Protein AF-A0AAU3NX14-F1 (afdb_monomer)

Sequence (126 aa):
MRGSGRGVARIGGGQFRCPQCGLPQDRVATLEHDWVLLEPGMRVPAHLVPAEHRWIELSDGRVGMYGVCPVDGTQRCRIEHRLACAGQRRPDLWPWLTTLRDENKRMARRQEPAPPPGGDPLPDVG

pLDDT: mean 82.57, std 16.07, range [32.03, 96.19]

Mean predicted aligned error: 10.08 Å

Foldseek 3Di:
DDDPDPDDPQPWWDWDADPQLRDIWIWAAAPVGHTATFDPPDWAFQVQDAQQFFFFQDPSRHTYRGNDDDDDRPTIGTGGVQLLDLRDDDDDPHDCSVVSSVVSNVVSVVPPDDDDPDPDPDDDDD

Structure (mmCIF, N/CA/C/O backbone):
data_AF-A0AAU3NX14-F1
#
_entry.id   AF-A0AAU3NX14-F1
#
loop_
_atom_site.group_PDB
_atom_site.id
_atom_site.type_symbol
_atom_site.label_atom_id
_atom_site.label_alt_id
_atom_site.label_comp_id
_atom_site.label_asym_id
_atom_site.label_entity_id
_atom_site.label_seq_id
_atom_site.pdbx_PDB_ins_code
_atom_site.Cartn_x
_atom_site.Cartn_y
_atom_site.Cartn_z
_atom_site.occupancy
_atom_site.B_iso_or_equiv
_atom_site.auth_seq_id
_atom_site.auth_comp_id
_atom_site.auth_asym_id
_atom_site.auth_atom_id
_atom_site.pdbx_PDB_model_num
ATOM 1 N N . MET A 1 1 ? -29.144 -25.496 -14.526 1.00 34.44 1 MET A N 1
ATOM 2 C CA . MET A 1 1 ? -27.764 -26.012 -14.402 1.00 34.44 1 MET A CA 1
ATOM 3 C C . MET A 1 1 ? -26.915 -24.980 -13.661 1.00 34.44 1 MET A C 1
ATOM 5 O O . MET A 1 1 ? -26.839 -23.851 -14.122 1.00 34.44 1 MET A O 1
ATOM 9 N N . ARG A 1 2 ? -26.350 -25.309 -12.489 1.00 35.09 2 ARG A N 1
ATOM 10 C CA . ARG A 1 2 ? -25.455 -24.414 -11.728 1.00 35.09 2 ARG A CA 1
ATOM 11 C C . ARG A 1 2 ? -24.012 -24.693 -12.153 1.00 35.09 2 ARG A C 1
ATOM 13 O O . ARG A 1 2 ? -23.502 -25.776 -11.890 1.00 35.09 2 ARG A O 1
ATOM 20 N N . GLY A 1 3 ? -23.378 -23.740 -12.828 1.00 32.03 3 GLY A N 1
ATOM 21 C CA . GLY A 1 3 ? -21.951 -23.791 -13.135 1.00 32.03 3 GLY A CA 1
ATOM 22 C C . GLY A 1 3 ? -21.137 -23.329 -11.930 1.00 32.03 3 GLY A C 1
ATOM 23 O O . GLY A 1 3 ? -20.923 -22.134 -11.753 1.00 32.03 3 GLY A O 1
ATOM 24 N N . SER A 1 4 ? -20.695 -24.267 -11.093 1.00 41.47 4 SER A N 1
ATOM 25 C CA . SER A 1 4 ? -19.648 -24.021 -10.099 1.00 41.47 4 SER A CA 1
ATOM 26 C C . SER A 1 4 ? -18.308 -23.871 -10.820 1.00 41.47 4 SER A C 1
ATOM 28 O O . SER A 1 4 ? -17.600 -24.851 -11.045 1.00 41.47 4 SER A O 1
ATOM 30 N N . GLY A 1 5 ? -17.958 -22.642 -11.199 1.00 34.00 5 GLY A N 1
ATOM 31 C CA . GLY A 1 5 ? -16.597 -22.314 -11.608 1.00 34.00 5 GLY A CA 1
ATOM 32 C C . GLY A 1 5 ? -15.666 -22.484 -10.411 1.00 34.00 5 GLY A C 1
ATOM 33 O O . GLY A 1 5 ? -15.667 -21.652 -9.505 1.00 34.00 5 GLY A O 1
ATOM 34 N N . ARG A 1 6 ? -14.890 -23.575 -10.381 1.00 40.72 6 ARG A N 1
ATOM 35 C CA . ARG A 1 6 ? -13.743 -23.715 -9.475 1.00 40.72 6 ARG A CA 1
ATOM 36 C C . ARG A 1 6 ? -12.738 -22.624 -9.835 1.00 40.72 6 ARG A C 1
ATOM 38 O O . ARG A 1 6 ? -11.942 -22.789 -10.752 1.00 40.72 6 ARG A O 1
ATOM 45 N N . GLY A 1 7 ? -12.809 -21.495 -9.135 1.00 37.62 7 GLY A N 1
ATOM 46 C CA . GLY A 1 7 ? -11.733 -20.517 -9.134 1.00 37.62 7 GLY A CA 1
ATOM 47 C C . GLY A 1 7 ? -10.486 -21.186 -8.573 1.00 37.62 7 GLY A C 1
ATOM 48 O O . GLY A 1 7 ? -10.540 -21.788 -7.501 1.00 37.62 7 GLY A O 1
ATOM 49 N N . VAL A 1 8 ? -9.388 -21.120 -9.323 1.00 44.59 8 VAL A N 1
ATOM 50 C CA . VAL A 1 8 ? -8.054 -21.502 -8.855 1.00 44.59 8 VAL A CA 1
ATOM 51 C C . VAL A 1 8 ? -7.841 -20.828 -7.501 1.00 44.59 8 VAL A C 1
ATOM 53 O O . VAL A 1 8 ? -7.919 -19.601 -7.404 1.00 44.59 8 VAL A O 1
ATOM 56 N N . ALA A 1 9 ? -7.666 -21.625 -6.447 1.00 46.97 9 ALA A N 1
ATOM 57 C CA . ALA A 1 9 ? -7.417 -21.107 -5.112 1.00 46.97 9 ALA A CA 1
ATOM 58 C C . ALA A 1 9 ? -6.128 -20.279 -5.170 1.00 46.97 9 ALA A C 1
ATOM 60 O O . ALA A 1 9 ? -5.044 -20.830 -5.352 1.00 46.97 9 ALA A O 1
ATOM 61 N N . ARG A 1 10 ? -6.256 -18.949 -5.093 1.00 53.66 10 ARG A N 1
ATOM 62 C CA . ARG A 1 10 ? -5.109 -18.039 -5.060 1.00 53.66 10 ARG A CA 1
ATOM 63 C C . ARG A 1 10 ? -4.292 -18.377 -3.820 1.00 53.66 10 ARG A C 1
ATOM 65 O O . ARG A 1 10 ? -4.790 -18.278 -2.699 1.00 53.66 10 ARG A O 1
ATOM 72 N N . ILE A 1 11 ? -3.065 -18.831 -4.035 1.00 52.91 11 ILE A N 1
ATOM 73 C CA . ILE A 1 11 ? -2.156 -19.222 -2.966 1.00 52.91 11 ILE A CA 1
ATOM 74 C C . ILE A 1 11 ? -1.708 -17.933 -2.268 1.00 52.91 11 ILE A C 1
ATOM 76 O O . ILE A 1 11 ? -0.981 -17.136 -2.846 1.00 52.91 11 ILE A O 1
ATOM 80 N N . GLY A 1 12 ? -2.150 -17.718 -1.025 1.00 53.09 12 GLY A N 1
ATOM 81 C CA . GLY A 1 12 ? -1.479 -16.775 -0.123 1.00 53.09 12 GLY A CA 1
ATOM 82 C C . GLY A 1 12 ? -2.142 -15.414 0.116 1.00 53.09 12 GLY A C 1
ATOM 83 O O . GLY A 1 12 ? -1.433 -14.447 0.378 1.00 53.09 12 GLY A O 1
ATOM 84 N N . GLY A 1 13 ? -3.471 -15.313 0.069 1.00 63.91 13 GLY A N 1
ATOM 85 C CA . GLY A 1 13 ? -4.192 -14.109 0.504 1.00 63.91 13 GLY A CA 1
ATOM 86 C C . GLY A 1 13 ? -4.994 -14.340 1.785 1.00 63.91 13 GLY A C 1
ATOM 87 O O . GLY A 1 13 ? -5.791 -15.274 1.836 1.00 63.91 13 GLY A O 1
ATOM 88 N N . GLY A 1 14 ? -4.826 -13.489 2.800 1.00 78.69 14 GLY A N 1
ATOM 89 C CA . GLY A 1 14 ? -5.687 -13.455 3.991 1.00 78.69 14 GLY A CA 1
ATOM 90 C C . GLY A 1 14 ? -5.946 -12.023 4.453 1.00 78.69 14 GLY A C 1
ATOM 91 O O . GLY A 1 14 ? -5.098 -11.161 4.249 1.00 78.69 14 GLY A O 1
ATOM 92 N N . GLN A 1 15 ? -7.100 -11.751 5.067 1.00 84.12 15 GLN A N 1
ATOM 93 C CA . GLN A 1 15 ? -7.384 -10.433 5.645 1.00 84.12 15 GLN A CA 1
ATOM 94 C C . GLN A 1 15 ? -7.062 -10.407 7.137 1.00 84.12 15 GLN A C 1
ATOM 96 O O . GLN A 1 15 ? -7.466 -11.297 7.884 1.00 84.12 15 GLN A O 1
ATOM 101 N N . PHE A 1 16 ? -6.359 -9.363 7.567 1.00 90.31 16 PHE A N 1
ATOM 102 C CA . PHE A 1 16 ? -6.013 -9.103 8.964 1.00 90.31 16 PHE A CA 1
ATOM 103 C C . PHE A 1 16 ? -6.526 -7.730 9.372 1.00 90.31 16 PHE A C 1
ATOM 105 O O . PHE A 1 16 ? -6.508 -6.804 8.569 1.00 90.31 16 PHE A O 1
ATOM 112 N N . ARG A 1 17 ? -6.967 -7.565 10.622 1.00 94.00 17 ARG A N 1
ATOM 113 C CA . ARG A 1 17 ? -7.304 -6.232 11.134 1.00 94.00 17 ARG A CA 1
ATOM 114 C C . ARG A 1 17 ? -6.051 -5.510 11.607 1.00 94.00 17 ARG A C 1
ATOM 116 O O . ARG A 1 17 ? -5.221 -6.072 12.317 1.00 94.00 17 ARG A O 1
ATOM 123 N N . CYS A 1 18 ? -5.950 -4.241 11.238 1.00 95.00 18 CYS A N 1
ATOM 124 C CA . CYS A 1 18 ? -4.920 -3.341 11.710 1.00 95.00 18 CYS A CA 1
ATOM 125 C C . CYS A 1 18 ? -5.029 -3.160 13.225 1.00 95.00 18 CYS A C 1
ATOM 127 O O . CYS A 1 18 ? -6.065 -2.679 13.684 1.00 95.00 18 CYS A O 1
ATOM 129 N N . PRO A 1 19 ? -3.973 -3.418 14.011 1.00 93.44 19 PRO A N 1
ATOM 130 C CA . PRO A 1 19 ? -4.021 -3.170 15.450 1.00 93.44 19 PRO A CA 1
ATOM 131 C C . PRO A 1 19 ? -4.082 -1.675 15.794 1.00 93.44 19 PRO A C 1
ATOM 133 O O . PRO A 1 19 ? -4.378 -1.323 16.926 1.00 93.44 19 PRO A O 1
ATOM 136 N N . GLN A 1 20 ? -3.772 -0.789 14.841 1.00 94.06 20 GLN A N 1
ATOM 137 C CA . GLN A 1 20 ? -3.718 0.658 15.069 1.00 94.06 20 GLN A CA 1
ATOM 138 C C . GLN A 1 20 ? -5.008 1.381 14.664 1.00 94.06 20 GLN A C 1
ATOM 140 O O . GLN A 1 20 ? -5.397 2.336 15.322 1.00 94.06 20 GLN A O 1
ATOM 145 N N . CYS A 1 21 ? -5.664 0.970 13.573 1.00 94.12 21 CYS A N 1
ATOM 146 C CA . CYS A 1 21 ? -6.888 1.626 13.087 1.00 94.12 21 CYS A CA 1
ATOM 147 C C . CYS A 1 21 ? -8.101 0.694 12.970 1.00 94.12 21 CYS A C 1
ATOM 149 O O . CYS A 1 21 ? -9.158 1.134 12.534 1.00 94.12 21 CYS A O 1
ATOM 151 N N . GLY A 1 22 ? -7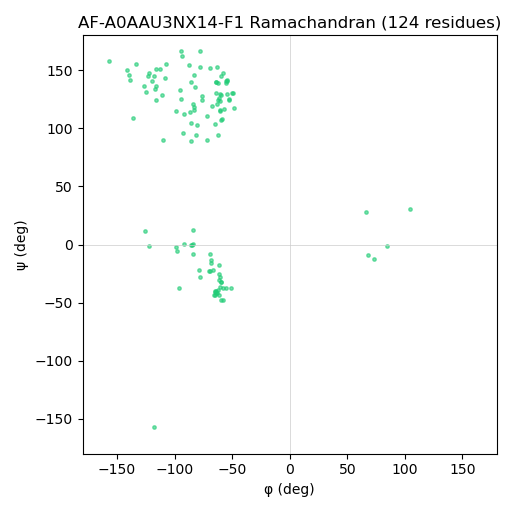.957 -0.595 13.287 1.00 93.81 22 GLY A N 1
ATOM 152 C CA . GLY A 1 22 ? -9.033 -1.587 13.223 1.00 93.81 22 GLY A CA 1
ATOM 153 C C . GLY A 1 22 ? -9.457 -2.021 11.814 1.00 93.81 22 GLY A C 1
ATOM 154 O O . GLY A 1 22 ? -10.156 -3.028 11.688 1.00 93.81 22 GLY A O 1
ATOM 155 N N . LEU A 1 23 ? -9.034 -1.318 10.758 1.00 95.00 23 LEU A N 1
ATOM 156 C CA . LEU A 1 23 ? -9.400 -1.619 9.369 1.00 95.00 23 LEU A CA 1
ATOM 157 C C . LEU A 1 23 ? -8.778 -2.924 8.852 1.00 95.00 23 LEU A C 1
ATOM 159 O O . LEU A 1 23 ? -7.693 -3.296 9.305 1.00 95.00 23 LEU A O 1
ATOM 163 N N . PRO A 1 24 ? -9.425 -3.614 7.894 1.00 94.69 24 PRO A N 1
ATOM 164 C CA . PRO A 1 24 ? -8.827 -4.765 7.227 1.00 94.69 24 PRO A CA 1
ATOM 165 C C . PRO A 1 24 ? -7.567 -4.380 6.435 1.00 94.69 24 PRO A C 1
ATOM 167 O O . PRO A 1 24 ? -7.425 -3.254 5.965 1.00 94.69 24 PRO A O 1
ATOM 170 N N . GLN A 1 25 ? -6.671 -5.347 6.273 1.00 95.38 25 GLN A N 1
ATOM 171 C CA . GLN A 1 25 ? -5.453 -5.299 5.469 1.00 95.38 25 GLN A CA 1
ATOM 172 C C . GLN A 1 25 ? -5.302 -6.627 4.733 1.00 95.38 25 GLN A C 1
ATOM 174 O O . GLN A 1 25 ? -5.555 -7.683 5.317 1.00 95.38 25 GLN A O 1
ATOM 179 N N . ASP A 1 26 ? -4.847 -6.585 3.487 1.00 94.94 26 ASP A N 1
ATOM 180 C CA . ASP A 1 26 ? -4.574 -7.783 2.702 1.00 94.94 26 ASP A CA 1
ATOM 181 C C . ASP A 1 26 ? -3.147 -8.265 2.984 1.00 94.94 26 ASP A C 1
ATOM 183 O O . ASP A 1 26 ? -2.178 -7.593 2.636 1.00 94.94 26 ASP A O 1
ATOM 187 N N . ARG A 1 27 ? -3.001 -9.442 3.593 1.00 94.62 27 ARG A N 1
ATOM 188 C CA . ARG A 1 27 ? -1.722 -10.150 3.705 1.00 94.62 27 ARG A CA 1
ATOM 189 C C . ARG A 1 27 ? -1.477 -10.922 2.419 1.00 94.62 27 ARG A C 1
ATOM 191 O O . ARG A 1 27 ? -2.233 -11.847 2.124 1.00 94.62 27 ARG A O 1
ATOM 198 N N . VAL A 1 28 ? -0.428 -10.553 1.690 1.00 93.81 28 VAL A N 1
ATOM 199 C CA . VAL A 1 28 ? -0.096 -11.120 0.376 1.00 93.81 28 VAL A CA 1
ATOM 200 C C . VAL A 1 28 ? 1.345 -11.620 0.367 1.00 93.81 28 VAL A C 1
ATOM 202 O O . VAL A 1 28 ? 2.230 -10.945 0.890 1.00 93.81 28 VAL A O 1
ATOM 205 N N . ALA A 1 29 ? 1.572 -12.807 -0.199 1.00 93.75 29 ALA A N 1
ATOM 206 C CA . ALA A 1 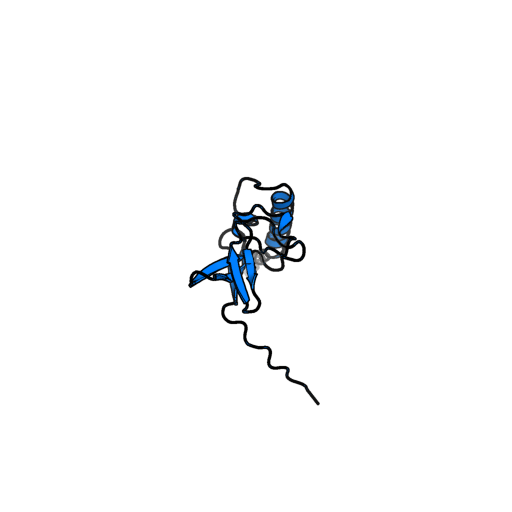29 ? 2.904 -13.401 -0.331 1.00 93.75 29 ALA A CA 1
ATOM 207 C C . ALA A 1 29 ? 3.808 -12.566 -1.248 1.00 93.75 29 ALA A C 1
ATOM 209 O O . ALA A 1 29 ? 3.365 -12.108 -2.303 1.00 93.75 29 ALA A O 1
ATOM 210 N N . THR A 1 30 ? 5.080 -12.418 -0.882 1.00 92.62 30 THR A N 1
ATOM 211 C CA . THR A 1 30 ? 6.093 -11.766 -1.720 1.00 92.62 30 THR A CA 1
ATOM 212 C C . THR A 1 30 ? 6.856 -12.783 -2.577 1.00 92.62 30 THR A C 1
ATOM 214 O O . THR A 1 30 ? 6.857 -13.986 -2.301 1.00 92.62 30 THR A O 1
ATOM 217 N N . LEU A 1 31 ? 7.535 -12.316 -3.630 1.00 90.12 31 LEU A N 1
ATOM 218 C CA . LEU A 1 31 ? 8.470 -13.147 -4.408 1.00 90.12 31 LEU A CA 1
ATOM 219 C C . LEU A 1 31 ? 9.641 -13.690 -3.573 1.00 90.12 31 LEU A C 1
ATOM 221 O O . LEU A 1 31 ? 10.168 -14.757 -3.873 1.00 90.12 31 LEU A O 1
ATOM 225 N N . GLU A 1 32 ? 10.017 -12.972 -2.518 1.00 84.69 32 GLU A N 1
ATOM 226 C CA . GLU A 1 32 ? 11.142 -13.283 -1.629 1.00 84.69 32 GLU A CA 1
ATOM 227 C C . GLU A 1 32 ? 10.769 -14.291 -0.523 1.00 84.69 32 GLU A C 1
ATOM 229 O O . GLU A 1 32 ? 11.549 -14.518 0.393 1.00 84.69 32 GLU A O 1
ATOM 234 N N . HIS A 1 33 ? 9.608 -14.948 -0.642 1.00 71.44 33 HIS A N 1
ATOM 235 C CA . HIS A 1 33 ? 9.073 -15.938 0.305 1.00 71.44 33 HIS A CA 1
ATOM 236 C C . HIS A 1 33 ? 8.695 -15.380 1.693 1.00 71.44 33 HIS A C 1
ATOM 238 O O . HIS A 1 33 ? 8.669 -16.128 2.670 1.00 71.44 33 HIS A O 1
ATOM 244 N N . ASP A 1 34 ? 8.323 -14.099 1.775 1.00 88.69 34 ASP A N 1
ATOM 245 C CA . ASP A 1 34 ? 7.715 -13.478 2.962 1.00 88.69 34 ASP A CA 1
ATOM 246 C C . ASP A 1 34 ? 6.291 -12.967 2.642 1.00 88.69 34 ASP A C 1
ATOM 248 O O . ASP A 1 34 ? 5.629 -13.457 1.720 1.00 88.69 34 ASP A O 1
ATOM 252 N N . TRP A 1 35 ? 5.786 -12.003 3.414 1.00 92.44 35 TRP A N 1
ATOM 253 C CA . TRP A 1 35 ? 4.453 -11.432 3.300 1.00 92.44 35 TRP A CA 1
ATOM 254 C C . TRP A 1 35 ? 4.490 -9.924 3.514 1.00 92.44 35 TRP A C 1
ATOM 256 O O . TRP A 1 35 ? 5.213 -9.412 4.363 1.00 92.44 35 TRP A O 1
ATOM 266 N N . VAL A 1 36 ? 3.618 -9.212 2.809 1.00 93.88 36 VAL A N 1
ATOM 267 C CA . VAL A 1 36 ? 3.385 -7.780 3.015 1.00 93.88 36 VAL A CA 1
ATOM 268 C C . VAL A 1 36 ? 1.915 -7.528 3.330 1.00 93.88 36 VAL A C 1
ATOM 270 O O . VAL A 1 36 ? 1.031 -8.248 2.859 1.00 93.88 36 VAL A O 1
ATOM 273 N N . LEU A 1 37 ? 1.654 -6.511 4.154 1.00 95.56 37 LEU A N 1
ATOM 274 C CA . LEU A 1 37 ? 0.305 -6.059 4.481 1.00 95.56 37 LEU A CA 1
ATOM 275 C C . LEU A 1 37 ? -0.068 -4.843 3.629 1.00 95.56 37 LEU A C 1
ATOM 277 O O . LEU A 1 37 ? 0.521 -3.764 3.751 1.00 95.56 37 LEU A O 1
ATOM 281 N N . LEU A 1 38 ? -1.060 -5.022 2.767 1.00 96.19 38 LEU A N 1
ATOM 282 C CA . LEU A 1 38 ? -1.459 -4.070 1.739 1.00 96.19 38 LEU A CA 1
ATOM 283 C C . LEU A 1 38 ? -2.846 -3.491 2.017 1.00 96.19 38 LEU A C 1
ATOM 285 O O . LEU A 1 38 ? -3.708 -4.134 2.613 1.00 96.19 38 LEU A O 1
ATOM 289 N N . GLU A 1 39 ? -3.059 -2.267 1.551 1.00 95.94 39 GLU A N 1
ATOM 290 C CA . GLU A 1 39 ? -4.342 -1.583 1.590 1.00 95.94 39 GLU A CA 1
ATOM 291 C C . GLU A 1 39 ? -5.375 -2.339 0.732 1.00 95.94 39 GLU A C 1
ATOM 293 O O . GLU A 1 39 ? -5.163 -2.520 -0.481 1.00 95.94 39 GLU A O 1
ATOM 298 N N . PRO A 1 40 ? -6.500 -2.786 1.318 1.00 93.81 40 PRO A N 1
ATOM 299 C CA . PRO A 1 40 ? -7.508 -3.524 0.577 1.00 93.81 40 PRO A CA 1
ATOM 300 C C . PRO A 1 40 ? -8.133 -2.704 -0.544 1.00 93.81 40 PRO A C 1
ATOM 302 O O . PRO A 1 40 ? -8.407 -1.518 -0.400 1.00 93.81 40 PRO A O 1
ATOM 305 N N . GLY A 1 41 ? -8.349 -3.336 -1.699 1.00 89.19 41 GLY A N 1
ATOM 306 C CA . GLY A 1 41 ? -9.038 -2.711 -2.837 1.00 89.19 41 GLY A CA 1
ATOM 307 C C . GLY A 1 41 ? -8.287 -1.566 -3.535 1.00 89.19 41 GLY A C 1
ATOM 308 O O . GLY A 1 41 ? -8.693 -1.160 -4.622 1.00 89.19 41 GLY A O 1
ATOM 309 N N . MET A 1 42 ? -7.173 -1.078 -2.983 1.00 91.12 42 MET A N 1
ATOM 310 C CA . MET A 1 42 ? -6.409 0.006 -3.590 1.00 91.12 42 MET A CA 1
ATOM 311 C C . MET A 1 42 ? -5.437 -0.519 -4.655 1.00 91.12 42 MET A C 1
ATOM 313 O O . MET A 1 42 ? -4.563 -1.348 -4.378 1.00 91.12 42 MET A O 1
ATOM 317 N N . ARG A 1 43 ? -5.598 -0.028 -5.889 1.00 92.81 43 ARG A N 1
ATOM 318 C CA . ARG A 1 43 ? -4.730 -0.295 -7.046 1.00 92.81 43 ARG A CA 1
ATOM 319 C C . ARG A 1 43 ? -4.465 1.008 -7.800 1.00 92.81 43 ARG A C 1
ATOM 321 O O . ARG A 1 43 ? -5.361 1.543 -8.449 1.00 92.81 43 ARG A O 1
ATOM 328 N N . VAL A 1 44 ? -3.242 1.519 -7.718 1.00 91.94 44 VAL A N 1
ATOM 329 C CA . VAL A 1 44 ? -2.843 2.827 -8.268 1.00 91.94 44 VAL A CA 1
ATOM 330 C C . VAL A 1 44 ? -1.957 2.614 -9.499 1.00 91.94 44 VAL A C 1
ATOM 332 O O . VAL A 1 44 ? -1.173 1.669 -9.496 1.00 91.94 44 VAL A O 1
ATOM 335 N N . PRO A 1 45 ? -2.045 3.432 -10.566 1.00 91.81 45 PRO A N 1
ATOM 336 C CA . PRO A 1 45 ? -1.045 3.409 -11.634 1.00 91.81 45 PRO A CA 1
ATOM 337 C C . PRO A 1 45 ? 0.383 3.466 -11.079 1.00 91.81 45 PRO A C 1
ATOM 339 O O . PRO A 1 45 ? 0.696 4.330 -10.258 1.00 91.81 45 PRO A O 1
ATOM 342 N N . ALA A 1 46 ? 1.253 2.560 -11.527 1.00 90.94 46 ALA A N 1
ATOM 343 C CA . ALA A 1 46 ? 2.575 2.392 -10.927 1.00 90.94 46 ALA A CA 1
ATOM 344 C C . ALA A 1 46 ? 3.460 3.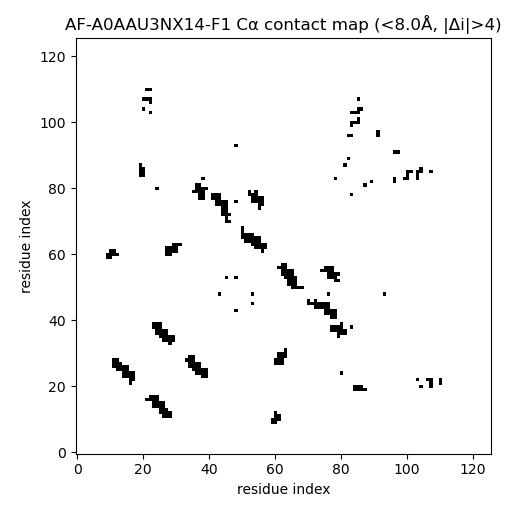648 -11.015 1.00 90.94 46 ALA A C 1
ATOM 346 O O . ALA A 1 46 ? 4.241 3.922 -10.106 1.00 90.94 46 ALA A O 1
ATOM 347 N N . HIS A 1 47 ? 3.286 4.455 -12.064 1.00 87.94 47 HIS A N 1
ATOM 348 C CA . HIS A 1 47 ? 4.028 5.702 -12.265 1.00 87.94 47 HIS A CA 1
ATOM 349 C C . HIS A 1 47 ? 3.679 6.813 -11.254 1.00 87.94 47 HIS A C 1
ATOM 351 O O . HIS A 1 47 ? 4.409 7.794 -11.167 1.00 87.94 47 HIS A O 1
ATOM 357 N N . LEU A 1 48 ? 2.591 6.673 -10.485 1.00 88.44 48 LEU A N 1
ATOM 358 C CA . LEU A 1 48 ? 2.203 7.613 -9.421 1.00 88.44 48 LEU A CA 1
ATOM 359 C C . LEU A 1 48 ? 2.754 7.224 -8.042 1.00 88.44 48 LEU A C 1
ATOM 361 O O . LEU A 1 48 ? 2.460 7.897 -7.053 1.00 88.44 48 LEU A O 1
ATOM 365 N N . VAL A 1 49 ? 3.501 6.120 -7.967 1.00 89.81 49 VAL A N 1
ATOM 366 C CA . VAL A 1 49 ? 4.081 5.581 -6.735 1.00 89.81 49 VAL A CA 1
ATOM 367 C C . VAL A 1 49 ? 5.612 5.624 -6.860 1.00 89.81 49 VAL A C 1
ATOM 369 O O . VAL A 1 49 ? 6.139 5.224 -7.906 1.00 89.81 49 VAL A O 1
ATOM 372 N N . PRO A 1 50 ? 6.354 6.092 -5.842 1.00 88.94 50 PRO A N 1
ATOM 373 C CA . PRO A 1 50 ? 7.814 5.989 -5.809 1.00 88.94 50 PRO A CA 1
ATOM 374 C C . PRO A 1 50 ? 8.279 4.537 -5.903 1.00 88.94 50 PRO A C 1
ATOM 376 O O . PRO A 1 50 ? 7.585 3.638 -5.429 1.00 88.94 50 PRO A O 1
ATOM 379 N N . ALA A 1 51 ? 9.436 4.314 -6.525 1.00 88.62 51 ALA A N 1
ATOM 380 C CA . ALA A 1 51 ? 9.943 2.988 -6.876 1.00 88.62 51 ALA A CA 1
ATOM 381 C C . ALA A 1 51 ? 10.045 2.044 -5.663 1.00 88.62 51 ALA A C 1
ATOM 383 O O . ALA A 1 51 ? 9.673 0.875 -5.740 1.00 88.62 51 ALA A O 1
ATOM 384 N N . GLU A 1 52 ? 10.436 2.589 -4.516 1.00 87.88 5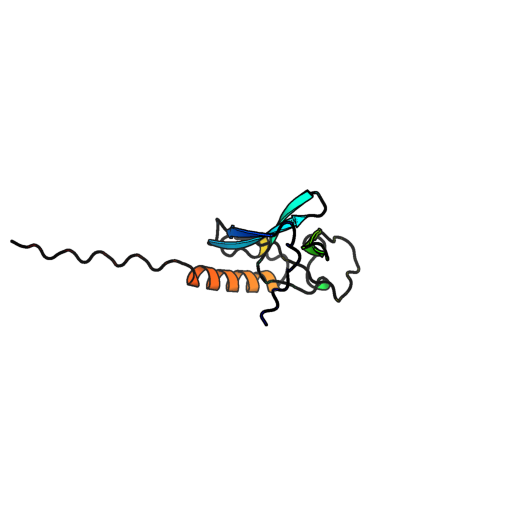2 GLU A N 1
ATOM 385 C CA . GLU A 1 52 ? 10.635 1.906 -3.236 1.00 87.88 52 GLU A CA 1
ATOM 386 C C . GLU A 1 52 ? 9.323 1.413 -2.600 1.00 87.88 52 GLU A C 1
ATOM 388 O O . GLU A 1 52 ? 9.343 0.695 -1.605 1.00 87.88 52 GLU A O 1
ATOM 393 N N . HIS A 1 53 ? 8.172 1.797 -3.160 1.00 90.69 53 HIS A N 1
ATOM 394 C CA . HIS A 1 53 ? 6.844 1.463 -2.642 1.00 90.69 53 HIS A CA 1
ATOM 395 C C . HIS A 1 53 ? 5.939 0.789 -3.683 1.00 90.69 53 HIS A C 1
ATOM 397 O O . HIS A 1 53 ? 4.728 0.662 -3.474 1.00 90.69 53 HIS A O 1
ATOM 403 N N . ARG A 1 54 ? 6.496 0.362 -4.824 1.00 92.31 54 ARG A N 1
ATOM 404 C CA . ARG A 1 54 ? 5.734 -0.265 -5.913 1.00 92.31 54 ARG A CA 1
ATOM 405 C C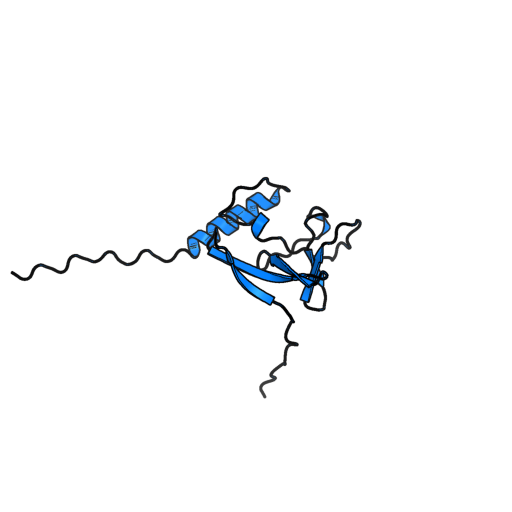 . ARG A 1 54 ? 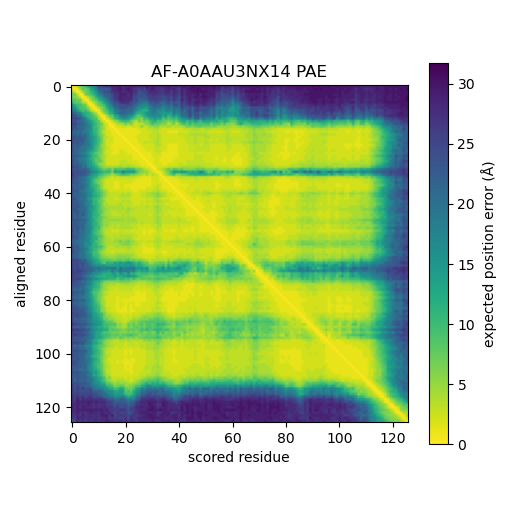5.561 -1.759 -5.696 1.00 92.31 54 ARG A C 1
ATOM 407 O O . ARG A 1 54 ? 6.347 -2.553 -6.203 1.00 92.31 54 ARG A O 1
ATOM 414 N N . TRP A 1 55 ? 4.496 -2.153 -5.012 1.00 94.25 55 TRP A N 1
ATOM 415 C CA . TRP A 1 55 ? 4.112 -3.562 -4.911 1.00 94.25 55 TRP A CA 1
ATOM 416 C C . TRP A 1 55 ? 3.250 -3.971 -6.108 1.00 94.25 55 TRP A C 1
ATOM 418 O O . TRP A 1 55 ? 2.076 -3.608 -6.177 1.00 94.25 55 TRP A O 1
ATOM 428 N N . ILE A 1 56 ? 3.811 -4.714 -7.062 1.00 92.56 56 ILE A N 1
ATOM 429 C CA . ILE A 1 56 ? 3.100 -5.173 -8.265 1.00 92.56 56 ILE A CA 1
ATOM 430 C C . ILE A 1 56 ? 2.550 -6.579 -8.039 1.00 92.56 56 ILE A C 1
ATOM 432 O O . ILE A 1 56 ? 3.303 -7.486 -7.698 1.00 92.56 56 ILE A O 1
ATOM 436 N N . GLU A 1 57 ? 1.242 -6.754 -8.238 1.00 91.00 57 GLU A N 1
ATOM 437 C CA . GLU A 1 57 ? 0.569 -8.059 -8.179 1.00 91.00 57 GLU A CA 1
ATOM 438 C C . GLU A 1 57 ? 0.863 -8.863 -9.453 1.00 91.00 57 GLU A C 1
ATOM 440 O O . GLU A 1 57 ? 0.687 -8.369 -10.569 1.00 91.00 57 GLU A O 1
ATOM 445 N N . LEU A 1 58 ? 1.326 -10.097 -9.279 1.00 88.88 58 LEU A N 1
ATOM 446 C CA . LEU A 1 58 ? 1.662 -11.032 -10.347 1.00 88.88 58 LEU A CA 1
ATOM 447 C C . LEU A 1 58 ? 0.481 -11.960 -10.646 1.00 88.88 58 LEU A C 1
ATOM 449 O O . LEU A 1 58 ? -0.473 -12.068 -9.874 1.00 88.88 58 LEU A O 1
ATOM 453 N N . SER A 1 59 ? 0.548 -12.670 -11.772 1.00 87.19 59 SER A N 1
ATOM 454 C CA . SER A 1 59 ? -0.518 -13.582 -12.211 1.00 87.19 59 SER A CA 1
ATOM 455 C C . SER A 1 59 ? -0.781 -14.741 -11.242 1.00 87.19 59 SER A C 1
ATOM 457 O O . SER A 1 59 ? -1.896 -15.258 -11.201 1.00 87.19 59 SER A O 1
ATOM 459 N N . ASP A 1 60 ? 0.215 -15.129 -10.445 1.00 87.06 60 ASP A N 1
ATOM 460 C CA . ASP A 1 60 ? 0.108 -16.166 -9.416 1.00 87.06 60 ASP A CA 1
ATOM 461 C C . ASP A 1 60 ? -0.446 -15.650 -8.072 1.00 87.06 60 ASP A C 1
ATOM 463 O O . ASP A 1 60 ? -0.623 -16.428 -7.134 1.00 87.06 60 ASP A O 1
ATOM 467 N N . GLY A 1 61 ? -0.766 -14.354 -7.985 1.00 87.38 61 GLY A N 1
ATOM 468 C CA . GLY A 1 61 ? -1.314 -13.703 -6.796 1.00 87.38 61 GLY A CA 1
ATOM 469 C C . GLY A 1 61 ? -0.270 -13.243 -5.777 1.00 87.38 61 GLY A C 1
ATOM 470 O O . GLY A 1 61 ? -0.652 -12.641 -4.773 1.00 87.38 61 GLY A O 1
ATOM 471 N N . ARG A 1 62 ? 1.027 -13.483 -6.017 1.00 92.00 62 ARG A N 1
ATOM 472 C CA . ARG A 1 62 ? 2.108 -12.893 -5.216 1.00 92.00 62 ARG A CA 1
ATOM 473 C C . ARG A 1 62 ? 2.342 -11.441 -5.611 1.00 92.00 62 ARG A C 1
ATOM 475 O O . ARG A 1 62 ? 1.889 -10.982 -6.658 1.00 92.00 62 ARG A O 1
ATOM 482 N N . VAL A 1 63 ? 3.090 -10.722 -4.785 1.00 92.44 63 VAL A N 1
ATOM 483 C CA . VAL A 1 63 ? 3.572 -9.377 -5.104 1.00 92.44 63 VAL A CA 1
ATOM 484 C C . VAL A 1 63 ? 5.094 -9.316 -5.158 1.00 92.44 63 VAL A C 1
ATOM 486 O O . VAL A 1 63 ? 5.794 -9.984 -4.400 1.00 92.44 63 VAL A O 1
ATOM 489 N N . GLY A 1 64 ? 5.614 -8.490 -6.058 1.00 91.94 64 GLY A N 1
ATOM 490 C CA . GLY A 1 64 ? 7.029 -8.124 -6.111 1.00 91.94 64 GLY A CA 1
ATOM 491 C C . GLY A 1 64 ? 7.197 -6.621 -5.933 1.00 91.94 64 GLY A C 1
ATO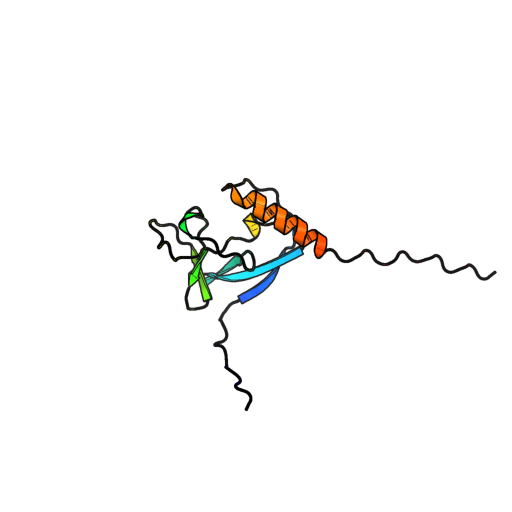M 492 O O . GLY A 1 64 ? 6.402 -5.849 -6.476 1.00 91.94 64 GLY A O 1
ATOM 493 N N . MET A 1 65 ? 8.221 -6.202 -5.189 1.00 90.06 65 MET A N 1
ATOM 494 C CA . MET A 1 65 ? 8.615 -4.796 -5.142 1.00 90.06 65 MET A CA 1
ATOM 495 C C . MET A 1 65 ? 9.361 -4.443 -6.432 1.00 90.06 65 MET A C 1
ATOM 497 O O . MET A 1 65 ? 10.347 -5.088 -6.784 1.00 90.06 65 MET A O 1
ATOM 501 N N . TYR A 1 66 ? 8.892 -3.424 -7.148 1.00 84.56 66 TYR A N 1
ATOM 502 C CA . TYR A 1 66 ? 9.457 -3.026 -8.435 1.00 84.56 66 TYR A CA 1
ATOM 503 C C . TYR A 1 66 ? 10.186 -1.680 -8.341 1.00 84.56 66 TYR A C 1
ATOM 505 O O . TYR A 1 66 ? 9.607 -0.614 -8.558 1.00 84.56 66 TYR A O 1
ATOM 513 N N . GLY A 1 67 ? 11.483 -1.751 -8.033 1.00 79.94 67 GLY A N 1
ATOM 514 C CA . GLY A 1 67 ? 12.344 -0.589 -7.788 1.00 79.94 67 GLY A CA 1
ATOM 515 C C . GLY A 1 67 ? 12.971 0.065 -9.028 1.00 79.94 67 GLY A C 1
ATOM 516 O O . GLY A 1 67 ? 13.711 1.033 -8.884 1.00 79.94 67 GLY A O 1
ATOM 517 N N . VAL A 1 68 ? 12.721 -0.440 -10.242 1.00 76.62 68 VAL A N 1
ATOM 518 C CA . VAL A 1 68 ? 13.364 0.062 -11.473 1.00 76.62 68 VAL A CA 1
ATOM 519 C C . VAL A 1 68 ? 12.393 0.854 -12.357 1.00 76.62 68 VAL A C 1
ATOM 521 O O . VAL A 1 68 ? 11.175 0.687 -12.284 1.00 76.62 68 VAL A O 1
ATOM 524 N N . CYS A 1 69 ? 12.933 1.746 -13.190 1.00 67.69 69 CYS A N 1
ATOM 525 C CA . CYS A 1 69 ? 12.187 2.523 -14.184 1.00 67.69 69 CYS A CA 1
ATOM 526 C C . CYS A 1 69 ? 12.644 2.162 -15.613 1.00 67.69 69 CYS A C 1
ATOM 528 O O . CYS A 1 69 ? 13.821 1.855 -15.797 1.00 67.69 69 CYS A O 1
ATOM 530 N N . PRO A 1 70 ? 11.762 2.271 -16.626 1.00 70.50 70 PRO A N 1
ATOM 531 C CA . PRO A 1 70 ? 10.349 2.627 -16.516 1.00 70.50 70 PRO A CA 1
ATOM 532 C C . PRO A 1 70 ? 9.489 1.451 -16.029 1.00 70.50 70 PRO A C 1
ATOM 534 O O . PRO A 1 70 ? 9.806 0.283 -16.244 1.00 70.50 70 PRO A O 1
ATOM 537 N N . VAL A 1 71 ? 8.382 1.785 -15.371 1.00 78.00 71 VAL A N 1
ATOM 538 C CA . VAL A 1 71 ? 7.258 0.858 -15.201 1.00 78.00 71 VAL A CA 1
ATOM 539 C C . VAL A 1 71 ? 6.389 0.921 -16.448 1.00 78.00 71 VAL A C 1
ATOM 541 O O . VAL A 1 71 ? 6.236 1.988 -17.046 1.00 78.00 71 VAL A O 1
ATOM 544 N N . ASP A 1 72 ? 5.802 -0.204 -16.833 1.00 81.94 72 ASP A N 1
ATOM 545 C CA . ASP A 1 72 ? 4.751 -0.213 -17.845 1.00 81.94 72 ASP A CA 1
ATOM 546 C C . ASP A 1 72 ? 3.542 0.577 -17.301 1.00 81.94 72 ASP A C 1
ATOM 548 O O . ASP A 1 72 ? 3.100 0.381 -16.167 1.00 81.94 72 ASP A O 1
ATOM 552 N N . GLY A 1 73 ? 3.011 1.510 -18.098 1.00 79.06 73 GLY A N 1
ATOM 553 C CA . GLY A 1 73 ? 1.892 2.376 -17.715 1.00 79.06 73 GLY A CA 1
ATOM 554 C C . GLY A 1 73 ? 0.597 1.622 -17.392 1.00 79.06 73 GLY A C 1
ATOM 555 O O . GLY A 1 73 ? -0.280 2.173 -16.721 1.00 79.06 73 GLY A O 1
ATOM 556 N N . THR A 1 74 ? 0.478 0.364 -17.824 1.00 87.69 74 THR A N 1
ATOM 557 C CA . THR A 1 74 ? -0.643 -0.516 -17.476 1.00 87.69 74 THR A CA 1
ATOM 558 C C . THR A 1 74 ? -0.514 -1.115 -16.073 1.00 87.69 74 THR A C 1
ATOM 560 O O . THR A 1 74 ? -1.535 -1.463 -15.466 1.00 87.69 74 THR A O 1
ATOM 563 N N . GLN A 1 75 ? 0.707 -1.179 -15.523 1.00 89.75 75 GLN A N 1
ATOM 564 C CA . GLN A 1 75 ? 0.978 -1.788 -14.225 1.00 89.75 75 GLN A CA 1
ATOM 565 C C . GLN A 1 75 ? 0.281 -1.031 -13.096 1.00 89.75 75 GLN A C 1
ATOM 567 O O . GLN A 1 75 ? 0.233 0.205 -13.043 1.00 89.75 75 GLN A O 1
ATOM 572 N N . ARG A 1 76 ? -0.257 -1.807 -12.155 1.00 91.88 76 ARG A N 1
ATOM 573 C CA . ARG A 1 76 ? -0.962 -1.303 -10.980 1.00 91.88 76 ARG A CA 1
ATOM 574 C C . ARG A 1 76 ? -0.209 -1.700 -9.721 1.00 91.88 76 ARG A C 1
ATOM 576 O O . ARG A 1 76 ? 0.023 -2.880 -9.481 1.00 91.88 76 ARG A O 1
ATOM 583 N N . CYS A 1 77 ? 0.128 -0.700 -8.919 1.00 93.38 77 CYS A N 1
ATOM 584 C CA . CYS A 1 77 ? 0.709 -0.865 -7.601 1.00 93.38 77 CYS A CA 1
ATOM 585 C C . CYS A 1 77 ? -0.371 -1.056 -6.546 1.00 93.38 77 CYS A C 1
ATOM 587 O O . CYS A 1 77 ? -1.392 -0.360 -6.518 1.00 93.38 77 CYS A O 1
ATOM 589 N N . ARG A 1 78 ? -0.083 -1.963 -5.627 1.00 95.44 78 ARG A N 1
ATOM 590 C CA . ARG A 1 78 ? -0.686 -2.060 -4.307 1.00 95.44 78 ARG A CA 1
ATOM 591 C C . ARG A 1 78 ? 0.109 -1.165 -3.358 1.00 95.44 7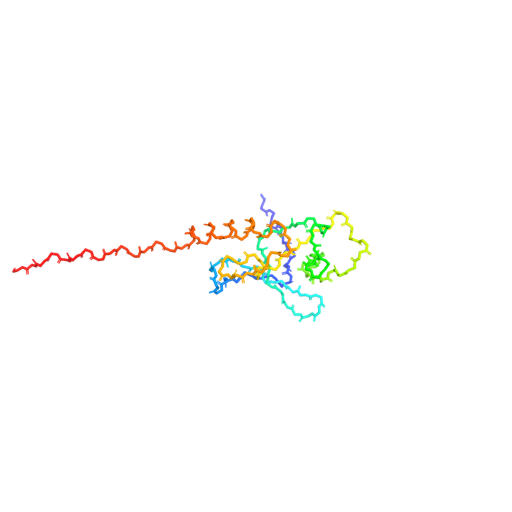8 ARG A C 1
ATOM 593 O O . ARG A 1 78 ? 1.281 -0.885 -3.597 1.00 95.44 78 ARG A O 1
ATOM 600 N N . ILE A 1 79 ? -0.537 -0.710 -2.295 1.00 94.75 79 ILE A N 1
ATOM 601 C CA . ILE A 1 79 ? 0.050 0.222 -1.329 1.00 94.75 79 ILE A CA 1
ATOM 602 C C . ILE A 1 79 ? 0.135 -0.482 0.010 1.00 94.75 79 ILE A C 1
ATOM 604 O O . ILE A 1 79 ? -0.823 -1.137 0.404 1.00 94.75 79 ILE A O 1
ATOM 608 N N . GLU A 1 80 ? 1.248 -0.351 0.721 1.00 95.00 80 GLU A N 1
ATOM 609 C CA . GLU A 1 80 ? 1.341 -0.861 2.088 1.00 95.00 80 GLU A CA 1
ATOM 610 C C . GLU A 1 80 ? 0.310 -0.182 2.985 1.00 95.00 80 GLU A C 1
ATOM 612 O O . GLU A 1 80 ? 0.265 1.049 3.075 1.00 95.00 80 GLU A O 1
ATOM 617 N N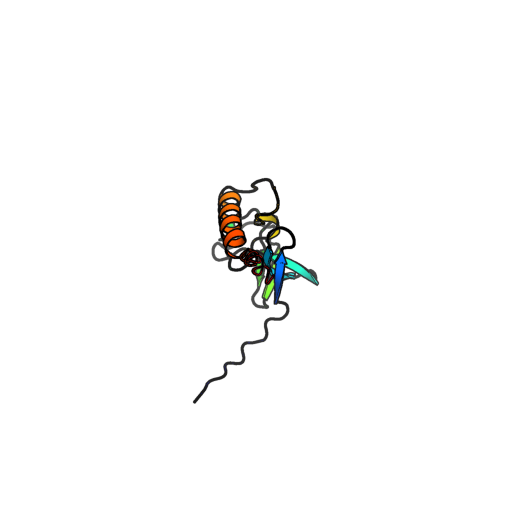 . HIS A 1 81 ? -0.463 -0.972 3.730 1.00 96.06 81 HIS A N 1
ATOM 618 C CA . HIS A 1 81 ? -1.442 -0.409 4.657 1.00 96.06 81 HIS A CA 1
ATOM 619 C C . HIS A 1 81 ? -0.764 0.474 5.710 1.00 96.06 81 HIS A C 1
ATOM 621 O O . HIS A 1 81 ? -1.306 1.491 6.128 1.00 96.06 81 HIS A O 1
ATOM 627 N N . ARG A 1 82 ? 0.473 0.150 6.108 1.00 93.69 82 ARG A N 1
ATOM 628 C CA . ARG A 1 82 ? 1.291 0.973 7.012 1.00 93.69 82 ARG A CA 1
ATOM 629 C C . ARG A 1 82 ? 1.377 2.435 6.558 1.00 93.69 82 ARG A C 1
ATOM 631 O O . ARG A 1 82 ? 1.365 3.317 7.414 1.00 93.69 82 ARG A O 1
ATOM 638 N N . LEU A 1 83 ? 1.448 2.694 5.250 1.00 93.94 83 LEU A N 1
ATOM 639 C CA . LEU A 1 83 ? 1.497 4.044 4.683 1.00 93.94 83 LEU A CA 1
ATOM 640 C C . LEU A 1 83 ? 0.128 4.722 4.649 1.00 93.94 83 LEU A C 1
ATOM 642 O O . LEU A 1 83 ? 0.083 5.945 4.720 1.00 93.94 83 LEU A O 1
ATOM 646 N N . ALA A 1 84 ? -0.958 3.957 4.564 1.00 94.62 84 ALA A N 1
ATOM 647 C CA . ALA A 1 84 ? -2.344 4.429 4.504 1.00 94.62 84 ALA A CA 1
ATOM 648 C C . ALA A 1 84 ? -3.075 4.387 5.865 1.00 94.62 84 ALA A C 1
ATOM 650 O O . ALA A 1 84 ? -4.236 4.783 5.978 1.00 94.62 84 ALA A O 1
ATOM 651 N N . CYS A 1 85 ? -2.409 3.898 6.911 1.00 94.94 85 CYS A N 1
ATOM 652 C CA . CYS A 1 85 ? -3.006 3.640 8.213 1.00 94.94 85 CYS A CA 1
ATOM 653 C C . CYS A 1 85 ? -3.419 4.941 8.914 1.00 94.94 85 CYS A C 1
ATOM 655 O O . CYS A 1 85 ? -2.574 5.749 9.296 1.00 94.94 85 CYS A O 1
ATOM 657 N N . ALA A 1 86 ? -4.716 5.087 9.194 1.00 92.38 86 ALA A N 1
ATOM 658 C CA . ALA A 1 86 ? -5.272 6.244 9.901 1.00 92.38 86 ALA A CA 1
ATOM 659 C C . ALA A 1 86 ? -4.827 6.366 11.373 1.00 92.38 86 ALA A C 1
ATOM 661 O O . ALA A 1 86 ? -4.870 7.452 11.943 1.00 92.38 86 ALA A O 1
ATOM 662 N N . GLY A 1 87 ? -4.400 5.258 11.989 1.00 91.44 87 GLY A N 1
ATOM 663 C CA . GLY A 1 87 ? -3.923 5.214 13.377 1.00 91.44 87 GLY A CA 1
ATOM 664 C C . GLY A 1 87 ? -2.437 5.546 13.545 1.00 91.44 87 GLY A C 1
ATOM 665 O O . GLY A 1 87 ? -1.933 5.509 14.659 1.00 91.44 87 GLY A O 1
ATOM 666 N N . GLN A 1 88 ? -1.708 5.838 12.460 1.00 88.06 88 GLN A N 1
ATOM 667 C CA . GLN A 1 88 ? -0.270 6.122 12.506 1.00 88.06 88 GLN A CA 1
ATOM 668 C C . GLN A 1 88 ? 0.038 7.473 11.863 1.00 88.06 88 GLN A C 1
ATOM 670 O O . GLN A 1 88 ? -0.358 7.741 10.731 1.00 88.06 88 GLN A O 1
ATOM 675 N N . ARG A 1 89 ? 0.819 8.310 12.554 1.00 83.12 89 ARG A N 1
ATOM 676 C CA . ARG A 1 89 ? 1.342 9.554 11.977 1.00 83.12 89 ARG A CA 1
ATOM 677 C C . ARG A 1 89 ? 2.605 9.244 11.177 1.00 83.12 89 ARG A C 1
ATOM 679 O O . ARG A 1 89 ? 3.585 8.757 11.734 1.00 83.12 89 ARG A O 1
ATOM 686 N N . ARG A 1 90 ? 2.582 9.511 9.873 1.00 82.38 90 ARG A N 1
ATOM 687 C CA . ARG A 1 90 ? 3.709 9.285 8.958 1.00 82.38 90 ARG A CA 1
ATOM 688 C C . ARG A 1 90 ? 3.930 10.502 8.070 1.00 82.38 90 ARG A C 1
ATOM 690 O O . ARG A 1 90 ? 2.979 11.251 7.851 1.00 82.38 90 ARG A O 1
ATOM 697 N N . PRO A 1 91 ? 5.154 10.703 7.558 1.00 83.69 91 PRO A N 1
ATOM 698 C CA . PRO A 1 91 ? 5.360 11.664 6.490 1.00 83.69 91 PRO A CA 1
ATOM 699 C C . PRO A 1 91 ? 4.514 11.274 5.274 1.00 83.69 91 PRO A C 1
ATOM 701 O O . PRO A 1 91 ? 4.300 10.088 4.981 1.00 83.69 91 PRO A O 1
ATOM 704 N N . ASP A 1 92 ? 4.018 12.289 4.581 1.00 82.19 92 ASP A N 1
ATOM 705 C CA . ASP A 1 92 ? 3.407 12.115 3.274 1.00 82.19 92 ASP A CA 1
ATOM 706 C C . ASP A 1 92 ? 4.518 12.027 2.242 1.00 82.19 92 ASP A C 1
ATOM 708 O O . ASP A 1 92 ? 5.148 13.014 1.880 1.00 82.19 92 ASP A O 1
ATOM 712 N N . LEU A 1 93 ? 4.779 10.797 1.809 1.00 85.00 93 LEU A N 1
ATOM 713 C CA . LEU A 1 93 ? 5.756 10.509 0.767 1.00 85.00 93 LEU A CA 1
ATOM 714 C C . LEU A 1 93 ? 5.282 11.016 -0.606 1.00 85.00 93 LEU A C 1
ATOM 716 O O . LEU A 1 93 ? 6.100 11.242 -1.491 1.00 85.00 93 LEU A O 1
ATOM 720 N N . TRP A 1 94 ? 3.968 11.197 -0.789 1.00 87.56 94 TRP A N 1
ATOM 721 C CA . TRP A 1 94 ? 3.366 11.794 -1.981 1.00 87.56 94 TRP A CA 1
ATOM 722 C C . TRP A 1 94 ? 1.973 12.381 -1.675 1.00 87.56 94 TRP A C 1
ATOM 724 O O . TRP A 1 94 ? 1.323 11.938 -0.721 1.00 87.56 94 TRP A O 1
ATOM 734 N N . PRO A 1 95 ? 1.477 13.342 -2.486 1.00 80.88 95 PRO A N 1
ATOM 735 C CA . PRO A 1 95 ? 0.327 14.179 -2.120 1.00 80.88 95 PRO A CA 1
ATOM 736 C C . PRO A 1 95 ? -0.979 13.430 -1.831 1.00 80.88 95 PRO A C 1
ATOM 738 O O . PRO A 1 95 ? -1.771 13.865 -1.003 1.00 80.88 95 PRO A O 1
ATOM 741 N N . TRP A 1 96 ? -1.227 12.300 -2.496 1.00 89.00 96 TRP A N 1
ATOM 742 C CA . TRP A 1 96 ? -2.489 11.575 -2.331 1.00 89.00 96 TRP A CA 1
ATOM 743 C C . TRP A 1 96 ? -2.520 10.629 -1.111 1.00 89.00 96 TRP A C 1
ATOM 745 O O . TRP A 1 96 ? -3.599 10.140 -0.771 1.00 89.00 96 TRP A O 1
ATOM 755 N N . LEU A 1 97 ? -1.398 10.392 -0.401 1.00 90.50 97 LEU A N 1
ATOM 756 C CA . LEU A 1 97 ? -1.420 9.591 0.841 1.00 90.50 97 LEU A CA 1
ATOM 757 C C . LEU A 1 97 ? -2.276 10.230 1.924 1.00 90.50 97 LEU A C 1
ATOM 759 O O . LEU A 1 97 ? -2.982 9.512 2.629 1.00 90.50 97 LEU A O 1
ATOM 763 N N . THR A 1 98 ? -2.230 11.556 2.050 1.00 90.00 98 THR A N 1
ATOM 764 C CA . THR A 1 98 ? -3.034 12.289 3.031 1.00 90.00 98 THR A CA 1
ATOM 765 C C . THR A 1 98 ? -4.515 12.005 2.808 1.00 90.00 98 THR A C 1
ATOM 767 O O . THR A 1 98 ? -5.219 11.600 3.728 1.00 90.00 98 THR A O 1
ATOM 770 N N . THR A 1 99 ? -4.963 12.102 1.553 1.00 91.81 99 THR A N 1
ATOM 771 C CA . THR A 1 99 ? -6.350 11.827 1.164 1.00 91.81 99 THR A CA 1
ATOM 772 C C . THR A 1 99 ? -6.752 10.387 1.468 1.00 91.81 99 THR A C 1
ATOM 774 O O . THR A 1 99 ? -7.829 10.154 2.014 1.00 91.81 99 THR A O 1
ATOM 777 N N . LEU A 1 100 ? -5.883 9.416 1.166 1.00 92.88 100 LEU A N 1
ATOM 778 C CA . LEU A 1 100 ? -6.148 8.011 1.475 1.00 92.88 100 LEU A CA 1
ATOM 779 C C . LEU A 1 100 ? -6.247 7.768 2.991 1.00 92.88 100 LEU A C 1
ATOM 781 O O . LEU A 1 100 ? -7.150 7.069 3.446 1.00 92.88 100 LEU A O 1
ATOM 785 N N . ARG A 1 101 ? -5.366 8.377 3.792 1.00 94.06 101 ARG A N 1
ATOM 786 C CA . ARG A 1 101 ? -5.422 8.280 5.260 1.00 94.06 101 ARG A CA 1
ATOM 787 C C . ARG A 1 101 ? -6.685 8.911 5.831 1.00 94.06 101 ARG A C 1
ATOM 789 O O . ARG A 1 101 ? -7.264 8.351 6.760 1.00 94.06 101 ARG A O 1
ATOM 796 N N . ASP A 1 102 ? -7.119 10.044 5.289 1.00 93.19 102 ASP A N 1
ATOM 797 C CA . ASP A 1 102 ? -8.350 10.709 5.716 1.00 93.19 102 ASP A CA 1
ATOM 798 C C . ASP A 1 102 ? -9.587 9.863 5.409 1.00 93.19 102 ASP A C 1
ATOM 800 O O . ASP A 1 102 ? -10.480 9.746 6.253 1.00 93.19 102 ASP A O 1
ATOM 804 N N . GLU A 1 103 ? -9.628 9.212 4.245 1.00 94.88 103 GLU A N 1
ATOM 805 C CA . GLU A 1 103 ? -10.711 8.285 3.922 1.00 94.88 103 GLU A CA 1
ATOM 806 C C . GLU A 1 103 ? -10.683 7.057 4.835 1.00 94.88 103 GLU A C 1
ATOM 808 O O . GLU A 1 103 ? -11.704 6.695 5.422 1.00 94.88 103 GLU A O 1
ATOM 813 N N . ASN A 1 104 ? -9.504 6.491 5.087 1.00 95.38 104 ASN A N 1
ATOM 814 C CA . ASN A 1 104 ? -9.348 5.405 6.050 1.00 95.38 104 ASN A CA 1
ATOM 815 C C . ASN A 1 104 ? -9.770 5.820 7.463 1.00 95.38 104 ASN A C 1
ATOM 817 O O . ASN A 1 104 ? -10.404 5.047 8.176 1.00 95.38 104 ASN A O 1
ATOM 821 N N . LYS A 1 105 ? -9.513 7.062 7.874 1.00 95.12 105 LYS A N 1
ATOM 822 C CA . LYS A 1 105 ? -9.985 7.586 9.161 1.00 95.12 105 LYS A CA 1
ATOM 823 C C . LYS A 1 105 ? -11.510 7.626 9.220 1.00 95.12 105 LYS A C 1
ATOM 825 O O . LYS A 1 105 ? -12.087 7.260 10.241 1.00 95.12 105 LYS A O 1
ATOM 830 N N . ARG A 1 106 ? -12.175 8.041 8.139 1.00 94.69 106 ARG A N 1
ATOM 831 C CA . ARG A 1 106 ? -13.646 8.013 8.046 1.00 94.69 106 ARG A CA 1
ATOM 832 C C . ARG A 1 106 ? -14.179 6.584 8.084 1.00 94.69 106 ARG A C 1
ATOM 834 O O . ARG A 1 106 ? -15.143 6.324 8.798 1.00 94.69 106 ARG A O 1
ATOM 841 N N . MET A 1 107 ? -13.544 5.661 7.366 1.00 93.25 107 MET A N 1
ATOM 842 C CA . MET A 1 107 ? -13.930 4.249 7.357 1.00 93.25 107 MET A CA 1
ATOM 843 C C . MET A 1 107 ? -13.745 3.590 8.722 1.00 93.25 107 MET A C 1
ATOM 845 O O . MET A 1 107 ? -14.623 2.848 9.151 1.00 93.25 107 MET A O 1
ATOM 849 N N . ALA A 1 108 ? -12.652 3.893 9.426 1.00 93.00 108 ALA A N 1
ATOM 850 C CA . ALA A 1 108 ? -12.394 3.369 10.763 1.00 93.00 108 ALA A CA 1
ATOM 851 C C . ALA A 1 108 ? -13.508 3.788 11.727 1.00 93.00 108 ALA A C 1
ATOM 853 O O . ALA A 1 108 ? -14.107 2.931 12.365 1.00 93.00 108 ALA A O 1
ATOM 854 N N . ARG A 1 109 ? -13.884 5.075 11.722 1.00 91.75 109 ARG A N 1
ATOM 855 C CA . ARG A 1 109 ? -15.003 5.598 12.528 1.00 91.75 109 ARG A CA 1
ATOM 856 C C . ARG A 1 109 ? -16.337 4.919 12.236 1.00 91.75 109 ARG A C 1
ATOM 858 O O . ARG A 1 109 ? -17.127 4.703 13.140 1.00 91.75 109 ARG A O 1
ATOM 865 N N . ARG A 1 110 ? -16.607 4.576 10.973 1.00 88.88 110 ARG A N 1
ATOM 866 C CA . ARG A 1 110 ? -17.834 3.851 10.593 1.00 88.88 110 ARG A CA 1
ATOM 867 C C . ARG A 1 110 ? -17.845 2.398 11.074 1.00 88.88 110 ARG A C 1
ATOM 869 O O . ARG A 1 110 ? -18.914 1.806 11.144 1.00 88.88 110 ARG A O 1
ATOM 876 N N . GLN A 1 111 ? -16.675 1.818 11.337 1.00 86.38 111 GLN A N 1
ATOM 877 C CA . GLN A 1 111 ? -16.521 0.440 11.807 1.00 86.38 111 GLN A CA 1
ATOM 878 C C . GLN A 1 111 ? -16.347 0.338 13.326 1.00 86.38 111 GLN A C 1
ATOM 880 O O . GLN A 1 111 ? -16.309 -0.779 13.843 1.00 86.38 111 GLN A O 1
ATOM 885 N N . GLU A 1 112 ? -16.231 1.465 14.034 1.00 81.12 112 GLU A N 1
ATOM 886 C CA . GLU A 1 112 ? -16.251 1.479 15.494 1.00 81.12 112 GLU A CA 1
ATOM 887 C C . GLU A 1 112 ? -17.599 0.907 15.962 1.00 81.12 112 GLU A C 1
ATOM 889 O O . GLU A 1 112 ? -18.651 1.395 15.535 1.00 81.12 112 GLU A O 1
ATOM 894 N N . PRO A 1 113 ? -17.599 -0.154 16.791 1.00 75.12 113 PRO A N 1
ATOM 895 C CA . PRO A 1 113 ? -18.829 -0.666 17.369 1.00 75.12 113 PRO A CA 1
ATOM 896 C C . PRO A 1 113 ? -19.555 0.459 18.103 1.00 75.12 113 PRO A C 1
ATOM 898 O O . PRO A 1 113 ? -18.920 1.268 18.786 1.00 75.12 113 PRO A O 1
ATOM 901 N N . ALA A 1 114 ? -20.883 0.496 17.991 1.00 72.00 114 ALA A N 1
ATOM 902 C CA . ALA A 1 114 ? -21.670 1.382 18.833 1.00 72.00 114 ALA A CA 1
ATOM 903 C C . ALA A 1 114 ? -21.345 1.083 20.309 1.00 72.00 114 ALA A C 1
ATOM 905 O O . ALA A 1 114 ? -21.196 -0.096 20.662 1.00 72.00 114 ALA A O 1
ATOM 906 N N . PRO A 1 115 ? -21.219 2.110 21.170 1.00 71.31 115 PRO A N 1
ATOM 907 C CA . PRO A 1 115 ? -21.084 1.869 22.595 1.00 71.31 115 PRO A CA 1
ATOM 908 C C . PRO A 1 115 ? -22.261 1.001 23.061 1.00 71.31 115 PRO A C 1
ATOM 910 O O . PRO A 1 115 ? -23.374 1.172 22.549 1.00 71.31 115 PRO A O 1
ATOM 913 N N . PRO A 1 116 ? -22.034 0.049 23.985 1.00 73.00 116 PRO A N 1
ATOM 914 C CA . PRO A 1 116 ? -23.131 -0.731 24.534 1.00 73.00 116 PRO A CA 1
ATOM 915 C C . PRO A 1 116 ? -24.183 0.238 25.091 1.00 73.00 116 PRO A C 1
ATOM 917 O O . PRO A 1 116 ? -23.796 1.268 25.657 1.00 73.00 116 PRO A O 1
ATOM 920 N N . PRO A 1 117 ? -25.489 -0.040 24.915 1.00 74.62 117 PRO A N 1
ATOM 921 C CA . PRO A 1 117 ? -26.516 0.780 25.538 1.00 74.62 117 PRO A CA 1
ATOM 922 C C . PRO A 1 117 ? -26.204 0.865 27.034 1.00 74.62 117 PRO A C 1
ATOM 924 O O . PRO A 1 117 ? -25.974 -0.159 27.683 1.00 74.62 117 PRO A O 1
ATOM 927 N N . GLY A 1 118 ? -26.089 2.095 27.544 1.00 66.75 118 GLY A N 1
ATOM 928 C CA . GLY A 1 118 ? -25.870 2.335 28.964 1.00 66.75 118 GLY A CA 1
ATOM 929 C C . GLY A 1 118 ? -26.972 1.627 29.736 1.00 66.75 118 GLY A C 1
ATOM 930 O O . GLY A 1 118 ? -28.136 1.747 29.367 1.00 66.75 118 GLY A O 1
ATOM 931 N N . GLY A 1 119 ? -26.599 0.829 30.736 1.00 59.19 119 GLY A N 1
ATOM 932 C CA . GLY A 1 119 ? -27.573 0.141 31.569 1.00 59.19 119 GLY A CA 1
ATOM 933 C C . GLY A 1 119 ? -28.468 1.178 32.226 1.00 59.19 119 GLY A C 1
ATOM 934 O O . GLY A 1 119 ? -28.008 1.899 33.112 1.00 59.19 119 GLY A O 1
ATOM 935 N N . ASP A 1 120 ? -29.717 1.266 31.775 1.00 67.12 120 ASP A N 1
ATOM 936 C CA . ASP A 1 120 ? -30.748 1.954 32.533 1.00 67.12 120 ASP A CA 1
ATOM 937 C C . ASP A 1 120 ? -30.727 1.351 33.945 1.00 67.12 120 ASP A C 1
ATOM 939 O O . ASP A 1 120 ? -30.765 0.118 34.074 1.00 67.12 120 ASP A O 1
ATOM 943 N N . PRO A 1 121 ? -30.588 2.164 35.008 1.00 62.34 121 PRO A N 1
ATOM 944 C CA . PRO A 1 121 ? -30.692 1.646 36.358 1.00 62.34 121 PRO A CA 1
ATOM 945 C C . PRO A 1 121 ? -32.061 0.980 36.479 1.00 62.34 121 PRO A C 1
ATOM 947 O O . PRO A 1 121 ? -33.096 1.624 36.301 1.00 62.34 121 PRO A O 1
ATOM 950 N N . LEU A 1 122 ? -32.050 -0.335 36.716 1.00 70.25 122 LEU A N 1
ATOM 951 C CA . LEU A 1 122 ? -33.255 -1.100 37.012 1.00 70.25 122 LEU A CA 1
ATOM 952 C C . LEU A 1 122 ? -34.007 -0.364 38.131 1.00 70.25 122 LEU A C 1
ATOM 954 O O . LEU A 1 122 ? -33.363 0.021 39.112 1.00 70.25 122 LEU A O 1
ATOM 958 N N . PRO A 1 123 ? -35.321 -0.117 37.988 1.00 67.62 123 PRO A N 1
ATOM 959 C CA . PRO A 1 123 ? -36.066 0.594 39.012 1.00 67.62 123 PRO A CA 1
ATOM 960 C C . PRO A 1 123 ? -35.976 -0.184 40.326 1.00 67.62 123 PRO A C 1
ATOM 962 O O . PRO A 1 123 ? -36.224 -1.390 40.358 1.00 67.62 123 PRO A O 1
ATOM 965 N N . ASP A 1 124 ? -35.590 0.524 41.384 1.00 67.62 124 ASP A N 1
ATOM 966 C CA . ASP A 1 124 ? -35.540 0.007 42.746 1.00 67.62 124 ASP A CA 1
ATOM 967 C C . ASP A 1 124 ? -36.955 -0.418 43.165 1.00 67.62 124 ASP A C 1
ATOM 969 O O . ASP A 1 124 ? -37.876 0.404 43.200 1.00 67.62 124 ASP A O 1
ATOM 973 N N . VAL A 1 125 ? -37.151 -1.716 43.394 1.00 67.94 125 VAL A N 1
ATOM 974 C CA . VAL A 1 125 ? -38.422 -2.265 43.878 1.00 67.94 125 VAL A CA 1
ATOM 975 C C . VAL A 1 125 ? -38.311 -2.317 45.397 1.00 67.94 125 VAL A C 1
ATOM 977 O O . VAL A 1 125 ? -37.692 -3.231 45.940 1.00 67.94 125 VAL A O 1
ATOM 980 N N . GLY A 1 126 ? -38.833 -1.271 46.043 1.00 53.81 126 GLY A N 1
ATOM 981 C CA . GLY A 1 126 ? -38.896 -1.134 47.502 1.00 53.81 126 GLY A CA 1
ATOM 982 C C . GLY A 1 126 ? -39.841 -2.108 48.192 1.00 53.81 126 GLY A C 1
ATOM 983 O O . GLY A 1 126 ? -40.703 -2.711 47.509 1.00 53.81 126 GLY A O 1
#

Radius of gyration: 20.1 Å; Cα contacts (8 Å, |Δi|>4): 191; chains: 1; bounding box: 52×40×65 Å

Solvent-accessible surface area (backbone atoms only — not comparable to full-atom values): 7706 Å² total; per-residue (Å²): 136,87,83,80,76,82,69,78,78,66,64,53,73,49,80,43,65,37,94,65,44,63,42,70,25,35,36,31,28,33,77,88,78,50,70,48,53,24,38,63,97,50,70,40,56,36,87,82,44,61,41,94,59,23,31,34,70,46,98,69,53,30,32,41,80,47,68,66,82,83,68,61,82,84,40,48,17,35,43,49,26,83,75,37,36,54,54,55,94,70,84,70,91,48,84,64,42,57,58,47,19,52,52,40,41,55,52,30,62,72,65,53,74,77,77,76,81,76,78,72,79,73,79,84,82,126

Secondary structure (DSSP, 8-state):
----------TTEEEEE-TTT--EEEEEEBTTSSEEEE-TT--EEGGGS-GGG-EEEPTTS-EEE--SSPPPTT-EEE-BHHHH-TTS----SSTHHHHHHHHHHHHHHHHSPPPPPP-PPPP---